Protein AF-A0A3P6S7G6-F1 (afdb_monomer)

Sequence (84 aa):
MKPTDTALARSYGLPKVHKPNVPLRLIVAIKGSPTYNLAKWMHSKLKFLQENSDASVRSASEFLTDLHGRRIQSDEMMVSFDVT

Radius of gyration: 18.67 Å; Cα contacts (8 Å, |Δi|>4): 63; chains: 1; bounding box: 42×40×47 Å

Secondary structure (DSSP, 8-state):
------SPPEEEEEE-TTSTT--EEEEEE-TTSTTHHHHHHHHHHHGGGTTT-TT--SSHHHHHHHHTT----TT---------

Nearest PDB structures (foldseek):
  1mhx-assembly1_A  TM=3.322E-01  e=7.149E+00  Finegoldia magna ATCC 29328
  7e1c-assembly1_A  TM=3.530E-01  e=7.636E+00  Spiroplasma eriocheiris
  7a01-assembly1_D3  TM=3.327E-01  e=9.302E+00  Oryctolagus cuniculus

Foldseek 3Di:
DDDWLPDDWDWDFDFPVVDPPRDTDIDTHSGSHNCNVVVVVVCVVCVVVVVPDPPDDPDPVRVCVVCVPDDADPPGDDDDPDDD

Organism: Dibothriocephalus latus (NCBI:txid60516)

Mean predicted aligned error: 6.47 Å

pLDDT: mean 90.32, std 6.32, range [60.97, 96.94]

Structure (mmCIF, N/CA/C/O backbone):
data_AF-A0A3P6S7G6-F1
#
_entry.id   AF-A0A3P6S7G6-F1
#
loop_
_atom_site.group_PDB
_atom_site.id
_atom_site.type_symbol
_atom_site.label_atom_id
_atom_site.label_alt_id
_atom_site.label_comp_id
_atom_site.label_asym_id
_atom_site.label_entity_id
_atom_site.label_seq_id
_atom_site.pdbx_PDB_ins_code
_atom_site.Cartn_x
_atom_site.Cartn_y
_atom_site.Cartn_z
_atom_site.occupancy
_atom_site.B_iso_or_equiv
_atom_site.auth_seq_id
_atom_site.auth_comp_id
_atom_site.auth_asym_id
_atom_site.auth_atom_id
_atom_site.pdbx_PDB_model_num
ATOM 1 N N . MET A 1 1 ? 16.205 14.938 -22.814 1.00 70.56 1 MET A N 1
ATOM 2 C CA . MET A 1 1 ? 15.961 14.296 -21.502 1.00 70.56 1 MET A CA 1
ATOM 3 C C . MET A 1 1 ? 15.925 12.787 -21.723 1.00 70.56 1 MET A C 1
ATOM 5 O O . MET A 1 1 ? 15.224 12.369 -22.634 1.00 70.56 1 MET A O 1
ATOM 9 N N . LYS A 1 2 ? 16.728 11.982 -21.010 1.00 80.06 2 LYS A N 1
ATOM 10 C CA . LYS A 1 2 ? 16.694 10.513 -21.162 1.00 80.06 2 LYS A CA 1
ATOM 11 C C . LYS A 1 2 ? 15.555 9.941 -20.303 1.00 80.06 2 LYS A C 1
ATOM 13 O O . LYS A 1 2 ? 15.436 10.382 -19.161 1.00 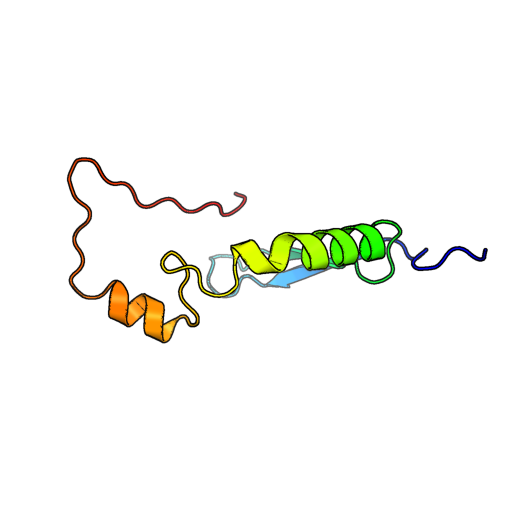80.06 2 LYS A O 1
ATOM 18 N N . PRO A 1 3 ? 14.740 9.000 -20.810 1.00 79.44 3 PRO A N 1
ATOM 19 C CA . PRO A 1 3 ? 13.743 8.320 -19.990 1.00 79.44 3 PRO A CA 1
ATOM 20 C C . PRO A 1 3 ? 14.424 7.571 -18.838 1.00 79.44 3 PRO A C 1
ATOM 22 O O . PRO A 1 3 ? 15.389 6.840 -19.063 1.00 79.44 3 PRO A O 1
ATOM 25 N N . THR A 1 4 ? 13.934 7.759 -17.615 1.00 86.81 4 THR A N 1
ATOM 26 C CA . THR A 1 4 ? 14.286 6.942 -16.445 1.00 86.81 4 THR A CA 1
ATOM 27 C C . THR A 1 4 ? 13.116 6.022 -16.109 1.00 86.81 4 THR A C 1
ATOM 29 O O . THR A 1 4 ? 12.002 6.256 -16.572 1.00 86.81 4 THR A O 1
ATOM 32 N N . ASP A 1 5 ? 13.363 4.977 -15.316 1.00 88.69 5 ASP A N 1
ATOM 33 C CA . ASP A 1 5 ? 12.319 4.054 -14.848 1.00 88.69 5 ASP A CA 1
ATOM 34 C C . ASP A 1 5 ? 11.548 3.386 -16.001 1.00 88.69 5 ASP A C 1
ATOM 36 O O . ASP A 1 5 ? 10.329 3.428 -16.091 1.00 88.69 5 ASP A O 1
ATOM 40 N N . THR A 1 6 ? 12.281 2.760 -16.920 1.00 89.31 6 THR A N 1
ATOM 41 C CA . THR A 1 6 ? 11.727 2.092 -18.109 1.00 89.31 6 THR A CA 1
ATOM 42 C C . THR A 1 6 ? 11.514 0.587 -17.933 1.00 89.31 6 THR A C 1
ATOM 44 O O . THR A 1 6 ? 11.115 -0.092 -18.878 1.00 89.31 6 THR A O 1
ATOM 47 N N . ALA A 1 7 ? 11.796 0.035 -16.751 1.00 91.38 7 ALA A N 1
ATOM 48 C CA . ALA A 1 7 ? 11.654 -1.392 -16.503 1.00 91.38 7 ALA A CA 1
ATOM 49 C C . ALA A 1 7 ? 10.175 -1.798 -16.480 1.00 91.38 7 ALA A C 1
ATOM 51 O O . ALA A 1 7 ? 9.312 -1.078 -15.988 1.00 91.38 7 ALA A O 1
ATOM 52 N N . LEU A 1 8 ? 9.863 -2.996 -16.962 1.00 91.56 8 LEU A N 1
ATOM 53 C CA . LEU A 1 8 ? 8.522 -3.542 -16.783 1.00 91.56 8 LEU A CA 1
ATOM 54 C C . LEU A 1 8 ? 8.258 -3.806 -15.294 1.00 91.56 8 LEU A C 1
ATOM 56 O O . LEU A 1 8 ? 9.148 -4.259 -14.564 1.00 91.56 8 LEU A O 1
ATOM 60 N N . ALA A 1 9 ? 7.026 -3.535 -14.855 1.00 91.75 9 ALA A N 1
ATOM 61 C CA . ALA A 1 9 ? 6.576 -3.937 -13.529 1.00 91.75 9 ALA A CA 1
ATOM 62 C C . ALA A 1 9 ? 6.678 -5.463 -13.402 1.00 91.75 9 ALA A C 1
ATOM 64 O O . ALA A 1 9 ? 6.351 -6.202 -14.333 1.00 91.75 9 ALA A O 1
ATOM 65 N N . ARG A 1 10 ? 7.152 -5.934 -12.250 1.00 92.56 10 ARG A N 1
ATOM 66 C CA . ARG A 1 10 ? 7.338 -7.366 -11.988 1.00 92.56 10 ARG A CA 1
ATOM 67 C C . ARG A 1 10 ? 6.258 -7.835 -11.040 1.00 92.56 10 ARG A C 1
ATOM 69 O O . ARG A 1 10 ? 6.018 -7.179 -10.031 1.00 92.56 10 ARG A O 1
ATOM 76 N N . SER A 1 11 ? 5.653 -8.977 -11.318 1.00 92.69 11 SER A N 1
ATOM 77 C CA . SER A 1 11 ? 4.767 -9.639 -10.371 1.00 92.69 11 SER A CA 1
ATOM 78 C C . SER A 1 11 ? 5.434 -10.879 -9.784 1.00 92.69 11 SER A C 1
ATOM 80 O O . SER A 1 11 ? 6.167 -11.590 -10.468 1.00 92.69 11 SER A O 1
ATOM 82 N N . TYR A 1 12 ? 5.212 -11.126 -8.497 1.00 94.50 12 TYR A N 1
ATOM 83 C CA . TYR A 1 12 ? 5.612 -12.368 -7.836 1.00 94.50 12 TYR A CA 1
ATOM 84 C C . TYR A 1 12 ? 4.617 -12.730 -6.735 1.00 94.50 12 TYR A C 1
ATOM 86 O O . TYR A 1 12 ? 3.917 -11.868 -6.205 1.00 94.50 12 TYR A O 1
ATOM 94 N N . GLY A 1 13 ? 4.523 -14.016 -6.409 1.00 95.38 13 GLY A N 1
ATOM 95 C CA . GLY A 1 13 ? 3.644 -14.512 -5.355 1.00 95.38 13 GLY A CA 1
ATOM 96 C C . GLY A 1 13 ? 4.394 -14.717 -4.044 1.00 95.38 13 GLY A C 1
ATOM 97 O O . GLY A 1 13 ? 5.434 -15.370 -4.033 1.00 95.38 13 GLY A O 1
ATOM 98 N N . LEU A 1 14 ? 3.851 -14.212 -2.936 1.00 96.06 14 LEU A N 1
ATOM 99 C CA . LEU A 1 14 ? 4.288 -14.581 -1.586 1.00 96.06 14 LEU A CA 1
ATOM 100 C C . LEU A 1 14 ? 3.285 -15.553 -0.945 1.00 96.06 14 LEU A C 1
ATOM 102 O O . LEU A 1 14 ? 2.092 -15.250 -0.950 1.00 96.06 14 LEU A O 1
ATOM 106 N N . PRO A 1 15 ? 3.713 -16.681 -0.356 1.00 96.06 15 PRO A N 1
ATOM 107 C CA . PRO A 1 15 ? 2.809 -17.613 0.319 1.00 96.06 15 PRO A CA 1
ATOM 108 C C . PRO A 1 15 ? 1.989 -16.949 1.441 1.00 96.06 15 PRO A C 1
ATOM 110 O O . PRO A 1 15 ? 2.543 -16.354 2.370 1.00 96.06 15 PRO A O 1
ATOM 113 N N . LYS A 1 16 ? 0.656 -17.075 1.408 1.00 94.25 16 LYS A N 1
ATOM 114 C CA . LYS A 1 16 ? -0.228 -16.704 2.527 1.00 94.25 16 LYS A CA 1
ATOM 115 C C . LYS A 1 16 ? -0.255 -17.850 3.552 1.00 94.25 16 LYS A C 1
ATOM 117 O O . LYS A 1 16 ? -1.245 -18.565 3.651 1.00 94.25 16 LYS A O 1
ATOM 122 N N . VAL A 1 17 ? 0.820 -18.005 4.335 1.00 96.31 17 VAL A N 1
ATOM 123 C CA . VAL A 1 17 ? 1.021 -19.118 5.305 1.00 96.31 17 VAL A CA 1
ATOM 124 C C . VAL A 1 17 ? -0.072 -19.273 6.373 1.00 96.31 17 VAL A C 1
ATOM 126 O O . VAL A 1 17 ? -0.187 -20.319 6.993 1.0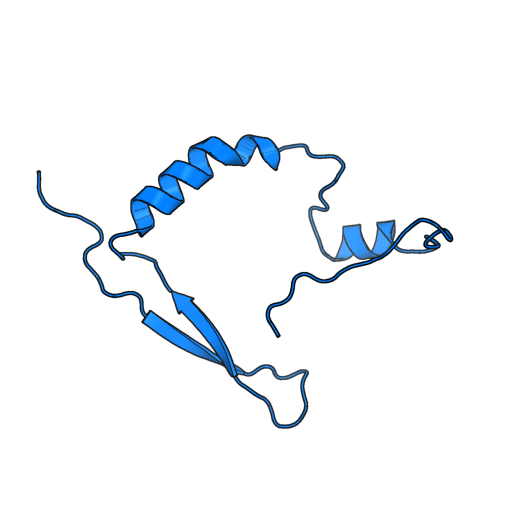0 96.31 17 VAL A O 1
ATOM 129 N N . HIS A 1 18 ? -0.889 -18.243 6.579 1.00 92.31 18 HIS A N 1
ATOM 130 C CA . HIS A 1 18 ? -1.995 -18.222 7.539 1.00 92.31 18 HIS A CA 1
ATOM 131 C C . HIS A 1 18 ? -3.346 -18.655 6.930 1.00 92.31 18 HIS A C 1
ATOM 133 O O . HIS A 1 18 ? -4.375 -18.537 7.593 1.00 92.31 18 HIS A O 1
ATOM 139 N N . LYS A 1 19 ? -3.392 -19.083 5.658 1.00 92.62 19 LYS A N 1
ATOM 140 C CA . LYS A 1 19 ? -4.614 -19.543 4.974 1.00 92.62 19 LYS A CA 1
ATOM 141 C C . LYS A 1 19 ? -4.496 -21.029 4.593 1.00 92.62 19 LYS A C 1
ATOM 143 O O . LYS A 1 19 ? -3.398 -21.468 4.241 1.00 92.62 19 LYS A O 1
ATOM 148 N N . PRO A 1 20 ? -5.605 -21.795 4.595 1.00 94.56 20 PRO A N 1
ATOM 149 C CA . PRO A 1 20 ? -5.620 -23.168 4.087 1.00 94.56 20 PRO A CA 1
ATOM 150 C C . PRO A 1 20 ? -5.109 -23.238 2.646 1.00 94.56 20 PRO A C 1
ATOM 152 O O . PRO A 1 20 ? -5.333 -22.308 1.873 1.00 94.56 20 PRO A O 1
ATOM 155 N N . ASN A 1 21 ? -4.436 -24.333 2.282 1.00 95.44 21 ASN A N 1
ATOM 156 C CA . ASN A 1 21 ? -3.849 -24.562 0.951 1.00 95.44 21 ASN A CA 1
ATOM 157 C C . ASN A 1 21 ? -2.781 -23.539 0.512 1.00 95.44 21 ASN A C 1
ATOM 159 O O . ASN A 1 21 ? -2.332 -23.584 -0.628 1.00 95.44 21 ASN A O 1
ATOM 163 N N . VAL A 1 22 ? -2.362 -22.637 1.409 1.00 95.56 22 VAL A N 1
ATOM 164 C CA . VAL A 1 22 ? -1.247 -21.691 1.234 1.00 95.56 22 VAL A CA 1
ATOM 165 C C . VAL A 1 22 ? -1.280 -20.950 -0.122 1.00 95.56 22 VAL A C 1
ATOM 167 O O . VAL A 1 22 ? -0.319 -21.000 -0.893 1.00 95.56 22 VAL A O 1
ATOM 170 N N . PRO A 1 23 ? -2.373 -20.234 -0.454 1.00 95.56 23 PRO A N 1
ATOM 171 C CA . PRO A 1 23 ? -2.462 -19.489 -1.706 1.00 95.56 23 PRO A CA 1
ATOM 172 C C . PRO A 1 23 ? -1.391 -18.394 -1.787 1.00 95.56 23 PRO A C 1
ATOM 174 O O . PRO A 1 23 ? -0.933 -17.866 -0.770 1.00 95.56 23 PRO A O 1
ATOM 177 N N . LEU A 1 24 ? -1.022 -17.991 -3.002 1.00 94.81 24 LEU A N 1
ATOM 178 C CA . LEU A 1 24 ? -0.086 -16.886 -3.215 1.00 94.81 24 LEU A CA 1
ATOM 179 C C . LEU A 1 24 ? -0.790 -15.524 -3.068 1.00 94.81 24 LEU A C 1
ATOM 181 O O . LEU A 1 24 ? -1.885 -15.299 -3.578 1.00 94.81 24 LEU A O 1
ATOM 185 N N . ARG A 1 25 ? -0.138 -14.578 -2.389 1.00 92.75 25 ARG A N 1
ATOM 186 C CA . ARG A 1 25 ? -0.429 -13.142 -2.447 1.00 92.75 25 ARG A CA 1
ATOM 187 C C . ARG A 1 25 ? 0.374 -12.553 -3.597 1.00 92.75 25 ARG A C 1
ATOM 189 O O . ARG A 1 25 ? 1.599 -12.493 -3.504 1.00 92.75 25 ARG A O 1
ATOM 196 N N . LEU A 1 26 ? -0.307 -12.124 -4.655 1.00 93.12 26 LEU A N 1
ATOM 197 C CA . LEU A 1 26 ? 0.329 -11.409 -5.755 1.00 93.12 26 LEU A CA 1
ATOM 198 C C . LEU A 1 26 ? 0.877 -10.068 -5.250 1.00 93.12 26 LEU A C 1
ATOM 200 O O . LEU A 1 26 ? 0.143 -9.272 -4.669 1.00 93.12 26 LEU A O 1
ATOM 204 N N . ILE A 1 27 ? 2.160 -9.824 -5.480 1.00 92.88 27 ILE A N 1
ATOM 205 C CA . ILE A 1 27 ? 2.829 -8.548 -5.248 1.00 92.88 27 ILE A CA 1
ATOM 206 C C . ILE A 1 27 ? 3.246 -8.000 -6.605 1.00 92.88 27 ILE A C 1
ATOM 208 O O . ILE A 1 27 ? 3.914 -8.694 -7.370 1.00 92.88 27 ILE A O 1
ATOM 212 N N . VAL A 1 28 ? 2.873 -6.754 -6.892 1.00 91.81 28 VAL A N 1
ATOM 213 C CA . VAL A 1 28 ? 3.311 -6.033 -8.091 1.00 91.81 28 VAL A CA 1
ATOM 214 C C . VAL A 1 28 ? 4.401 -5.042 -7.689 1.00 91.81 28 VAL A C 1
ATOM 216 O O . VAL A 1 28 ? 4.137 -3.998 -7.095 1.00 91.81 28 VAL A O 1
ATOM 219 N N . ALA A 1 29 ? 5.650 -5.368 -8.004 1.00 91.94 29 ALA A N 1
ATOM 220 C CA . ALA A 1 29 ? 6.786 -4.479 -7.827 1.00 91.94 29 ALA A CA 1
ATOM 221 C C . ALA A 1 29 ? 6.872 -3.495 -8.999 1.00 91.94 29 ALA A C 1
ATOM 223 O O . ALA A 1 29 ? 7.296 -3.837 -10.104 1.00 91.94 29 ALA A O 1
ATOM 224 N N . ILE A 1 30 ? 6.495 -2.247 -8.724 1.00 91.94 30 ILE A N 1
ATOM 225 C CA . ILE A 1 30 ? 6.487 -1.138 -9.691 1.00 91.94 30 ILE A CA 1
ATOM 226 C C . ILE A 1 30 ? 7.775 -0.303 -9.680 1.00 91.94 30 ILE A C 1
ATOM 228 O O . ILE A 1 30 ? 7.877 0.687 -10.402 1.00 91.94 30 ILE A O 1
ATOM 232 N N . LYS A 1 31 ? 8.762 -0.650 -8.846 1.00 91.31 31 LYS A N 1
ATOM 233 C CA . LYS A 1 31 ? 10.022 0.101 -8.760 1.00 91.31 31 LYS A CA 1
ATOM 234 C C . LYS A 1 31 ? 10.758 0.046 -10.098 1.00 91.31 31 LYS A C 1
ATOM 236 O O . LYS A 1 31 ? 10.957 -1.036 -10.644 1.00 91.31 31 LYS A O 1
ATOM 241 N N . GLY A 1 32 ? 11.189 1.204 -10.590 1.00 91.00 32 GLY A N 1
ATOM 242 C CA . GLY A 1 32 ? 11.850 1.295 -11.887 1.00 91.00 32 GLY A CA 1
ATOM 243 C C . GLY A 1 32 ? 10.900 1.218 -13.080 1.00 91.00 32 GLY A C 1
ATOM 244 O O . GLY A 1 32 ? 11.402 1.153 -14.194 1.00 91.00 32 GLY A O 1
ATOM 245 N N . SER A 1 33 ? 9.577 1.200 -12.864 1.00 93.75 33 SER A N 1
ATOM 246 C CA . SER A 1 33 ? 8.582 1.201 -13.942 1.00 93.75 33 SER A CA 1
ATOM 247 C C . SER A 1 33 ? 8.153 2.603 -14.369 1.00 93.75 33 SER A C 1
ATOM 249 O O . SER A 1 33 ? 8.315 3.535 -13.577 1.00 93.75 33 SER A O 1
ATOM 251 N N . PRO A 1 34 ? 7.548 2.774 -15.565 1.00 93.19 34 PRO A N 1
ATOM 252 C CA . PRO A 1 34 ? 7.237 4.103 -16.100 1.00 93.19 34 PRO A CA 1
ATOM 253 C C . PRO A 1 34 ? 6.368 4.973 -15.184 1.00 93.19 34 PRO A C 1
ATOM 255 O O . PRO A 1 34 ? 6.422 6.199 -15.249 1.00 93.19 34 PRO A O 1
ATOM 258 N N . THR A 1 35 ? 5.587 4.358 -14.292 1.00 92.31 35 THR A N 1
ATOM 259 C CA . THR A 1 35 ? 4.718 5.055 -13.334 1.00 92.31 35 THR A CA 1
ATOM 260 C C . THR A 1 35 ? 5.383 5.333 -11.984 1.00 92.31 35 THR A C 1
ATOM 262 O O . THR A 1 35 ? 4.814 6.055 -11.165 1.00 92.31 35 THR A O 1
ATOM 265 N N . TYR A 1 36 ? 6.589 4.815 -11.731 1.00 92.81 36 TYR A N 1
ATOM 266 C CA . TYR A 1 36 ? 7.249 4.894 -10.426 1.00 92.81 36 TYR A CA 1
ATOM 267 C C . TYR A 1 36 ? 7.495 6.335 -9.969 1.00 92.81 36 TYR A C 1
ATOM 269 O O . TYR A 1 36 ? 7.146 6.699 -8.845 1.00 92.81 36 TYR A O 1
ATOM 277 N N . ASN A 1 37 ? 8.045 7.179 -10.845 1.00 93.25 37 ASN A N 1
ATOM 278 C CA . ASN A 1 37 ? 8.313 8.577 -10.501 1.00 93.25 37 ASN A CA 1
ATOM 279 C C . ASN A 1 37 ? 7.036 9.383 -10.293 1.00 93.25 37 ASN A C 1
ATOM 281 O O . ASN A 1 37 ? 6.995 10.224 -9.397 1.00 93.25 37 ASN A O 1
ATOM 285 N N . LEU A 1 38 ? 5.990 9.101 -11.073 1.00 93.31 38 LEU A N 1
ATOM 286 C CA . LEU A 1 38 ? 4.685 9.721 -10.879 1.00 93.31 38 LEU A CA 1
ATOM 287 C C . LEU A 1 38 ? 4.111 9.341 -9.511 1.00 93.31 38 LEU A C 1
ATOM 289 O O . LEU A 1 38 ? 3.731 10.224 -8.747 1.00 93.31 38 LEU A O 1
ATOM 293 N N . ALA A 1 39 ? 4.132 8.053 -9.157 1.00 93.88 39 ALA A N 1
ATOM 294 C CA . ALA A 1 39 ? 3.681 7.582 -7.850 1.00 93.88 39 ALA A CA 1
ATOM 295 C C . ALA A 1 39 ? 4.483 8.221 -6.701 1.00 93.88 39 ALA A C 1
ATOM 297 O O . ALA A 1 39 ? 3.901 8.694 -5.725 1.00 93.88 39 ALA A O 1
ATOM 298 N N . LYS A 1 40 ? 5.815 8.311 -6.833 1.00 93.88 40 LYS A N 1
ATOM 299 C CA . LYS A 1 40 ? 6.684 8.973 -5.845 1.00 93.88 40 LYS A CA 1
ATOM 300 C C . LYS A 1 40 ? 6.370 10.466 -5.715 1.00 93.88 40 LYS A C 1
ATOM 302 O O . LYS A 1 40 ? 6.331 10.989 -4.601 1.00 93.88 40 LYS A O 1
ATOM 307 N N . TRP A 1 41 ? 6.130 11.147 -6.834 1.00 95.25 41 TRP A N 1
ATOM 308 C CA . TRP A 1 41 ? 5.733 12.551 -6.838 1.00 95.25 41 TRP A CA 1
ATOM 309 C C . TRP A 1 41 ? 4.376 12.740 -6.152 1.00 95.25 41 TRP A C 1
ATOM 311 O O . TRP A 1 41 ? 4.285 13.559 -5.239 1.00 95.25 41 TRP A O 1
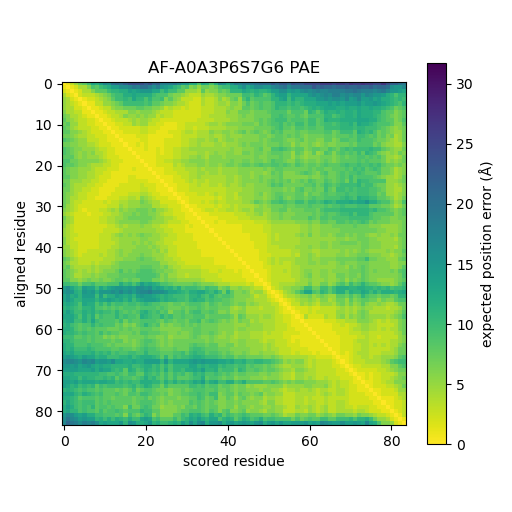ATOM 321 N N . MET A 1 42 ? 3.364 11.936 -6.492 1.00 96.25 42 MET A N 1
ATOM 322 C CA . MET A 1 42 ? 2.046 11.986 -5.844 1.00 96.25 42 MET A CA 1
ATOM 323 C C . MET A 1 42 ? 2.154 11.742 -4.338 1.00 96.25 42 MET A C 1
ATOM 325 O O . MET A 1 42 ? 1.619 12.522 -3.555 1.00 96.25 42 MET A O 1
ATOM 329 N N . HIS A 1 43 ? 2.916 10.730 -3.915 1.00 93.56 43 HIS A N 1
ATOM 330 C CA . HIS A 1 43 ? 3.176 10.482 -2.498 1.00 93.56 43 HIS A CA 1
ATOM 331 C C . HIS A 1 43 ? 3.805 11.706 -1.817 1.00 93.56 43 HIS A C 1
ATOM 333 O O . HIS A 1 43 ? 3.334 12.126 -0.765 1.00 93.56 43 HIS A O 1
ATOM 339 N N . SER A 1 44 ? 4.800 12.349 -2.441 1.00 95.19 44 SER A N 1
ATOM 340 C CA . SER A 1 44 ? 5.417 13.562 -1.883 1.00 95.19 44 SER A CA 1
ATOM 341 C C . SER A 1 44 ? 4.424 14.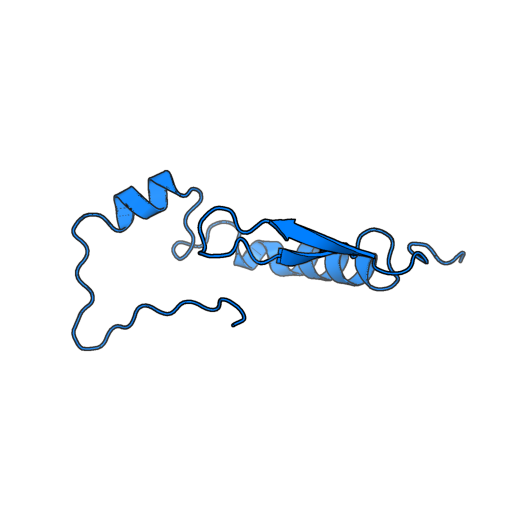715 -1.695 1.00 95.19 44 SER A C 1
ATOM 343 O O . SER A 1 44 ? 4.585 15.510 -0.770 1.00 95.19 44 SER A O 1
ATOM 345 N N . LYS A 1 45 ? 3.397 14.794 -2.552 1.00 96.25 45 LYS A N 1
ATOM 346 C CA . LYS A 1 45 ? 2.340 15.808 -2.479 1.00 96.25 45 LYS A CA 1
ATOM 347 C C . LYS A 1 45 ? 1.256 15.469 -1.471 1.00 96.25 45 LYS A C 1
ATOM 349 O O . LYS A 1 45 ? 0.672 16.395 -0.936 1.00 96.25 45 LYS A O 1
ATOM 354 N N . LEU A 1 46 ? 0.999 14.189 -1.211 1.00 93.31 46 LEU A N 1
ATOM 355 C CA . LEU A 1 46 ? -0.113 13.735 -0.372 1.00 93.31 46 LEU A CA 1
ATOM 356 C C . LEU A 1 46 ? 0.313 13.270 1.024 1.00 93.31 46 LEU A C 1
ATOM 358 O O . LEU A 1 46 ? -0.549 13.092 1.876 1.00 93.31 46 LEU A O 1
ATOM 362 N N . LYS A 1 47 ? 1.615 13.099 1.295 1.00 91.19 47 LYS A N 1
ATOM 363 C CA . LYS A 1 47 ? 2.113 12.592 2.589 1.00 91.19 47 LYS A CA 1
ATOM 364 C C . LYS A 1 47 ? 1.608 13.384 3.802 1.00 91.19 47 LYS A C 1
ATOM 366 O O . LYS A 1 47 ? 1.381 12.797 4.852 1.00 91.19 47 LYS A O 1
ATOM 371 N N . PHE A 1 48 ? 1.361 14.687 3.642 1.00 89.94 48 PHE A N 1
ATOM 372 C CA . PHE A 1 48 ? 0.842 15.545 4.711 1.00 89.94 48 PHE A CA 1
ATOM 373 C C . PHE A 1 48 ? -0.560 15.138 5.192 1.00 89.94 48 PHE A C 1
ATOM 375 O O . PHE A 1 48 ? -0.928 15.473 6.308 1.00 89.94 48 PHE A O 1
ATOM 382 N N . LEU A 1 49 ? -1.340 14.416 4.375 1.00 89.06 49 LEU A N 1
ATOM 383 C CA . LEU A 1 49 ? -2.651 13.893 4.775 1.00 89.06 49 LEU A CA 1
ATOM 384 C C . LEU A 1 49 ? -2.532 12.768 5.812 1.00 89.06 49 LEU A C 1
ATOM 386 O O . LEU A 1 49 ? -3.482 12.493 6.536 1.00 89.06 49 LEU A O 1
ATOM 390 N N . GLN A 1 50 ? -1.376 12.104 5.856 1.00 84.94 50 GLN A N 1
ATOM 391 C CA . GLN A 1 50 ? -1.085 11.026 6.795 1.00 84.94 50 GLN A CA 1
ATOM 392 C C . GLN A 1 50 ? -0.269 11.524 7.997 1.00 84.94 50 GLN A C 1
ATOM 394 O O . GLN A 1 50 ? -0.451 11.038 9.112 1.00 84.94 50 GLN A O 1
ATOM 399 N N . GLU A 1 51 ? 0.637 12.484 7.787 1.00 81.94 51 GLU A N 1
ATOM 400 C CA . GLU A 1 51 ? 1.461 13.067 8.850 1.00 81.94 51 GLU A CA 1
ATOM 401 C C . GLU A 1 51 ? 0.568 13.785 9.889 1.00 81.94 51 GLU A C 1
ATOM 403 O O . GLU A 1 51 ? -0.048 14.802 9.591 1.00 81.94 51 GLU A O 1
ATOM 408 N N . ASN A 1 52 ? 0.531 13.264 11.125 1.00 74.75 52 ASN A N 1
ATOM 409 C CA . ASN A 1 52 ? -0.249 13.775 12.271 1.00 74.75 52 ASN A CA 1
ATOM 410 C C . ASN A 1 52 ? -1.775 13.603 12.184 1.00 74.75 52 ASN A C 1
ATOM 412 O O . ASN A 1 52 ? -2.511 14.353 12.818 1.00 74.75 52 ASN A O 1
ATOM 416 N N . SER A 1 53 ? -2.265 12.618 11.428 1.00 82.56 53 SER A N 1
ATOM 417 C CA . SER A 1 53 ? -3.688 12.277 11.478 1.00 82.56 53 SER A CA 1
ATOM 418 C C . SER A 1 53 ? -4.028 11.521 12.766 1.00 82.56 53 SER A C 1
ATOM 420 O O . SER A 1 53 ? -3.513 10.422 12.985 1.00 82.56 53 SER A O 1
ATOM 422 N N . ASP A 1 54 ? -4.963 12.059 13.554 1.00 84.25 54 ASP A N 1
ATOM 423 C CA . ASP A 1 54 ? -5.561 11.375 14.715 1.00 84.25 54 ASP A CA 1
ATOM 424 C C . ASP A 1 54 ? -6.372 10.127 14.316 1.00 84.25 54 ASP A C 1
ATOM 426 O O . ASP A 1 54 ? -6.704 9.293 15.153 1.00 84.25 54 ASP A O 1
ATOM 430 N N . ALA A 1 55 ? -6.682 9.973 13.023 1.00 85.69 55 ALA A N 1
ATOM 431 C CA . ALA A 1 55 ? -7.359 8.803 12.468 1.00 85.69 55 ALA A CA 1
ATOM 432 C C . ALA A 1 55 ? -6.383 7.692 12.032 1.00 85.69 55 ALA A C 1
ATOM 434 O O . ALA A 1 55 ? -6.796 6.721 11.394 1.00 85.69 55 ALA A O 1
ATOM 435 N N . SER A 1 56 ? -5.086 7.830 12.331 1.00 86.75 56 SER A N 1
ATOM 436 C CA . SER A 1 56 ? -4.051 6.858 11.973 1.00 86.75 56 SER A CA 1
ATOM 437 C C . SER A 1 56 ? -3.328 6.317 13.206 1.00 86.75 56 SER A C 1
ATOM 439 O O . SER A 1 56 ? -3.009 7.055 14.130 1.00 86.75 56 SER A O 1
ATOM 441 N N . VAL A 1 57 ? -3.030 5.019 13.188 1.00 89.06 57 VAL A N 1
ATOM 442 C CA . VAL A 1 57 ? -2.229 4.323 14.206 1.00 89.06 57 VAL A CA 1
AT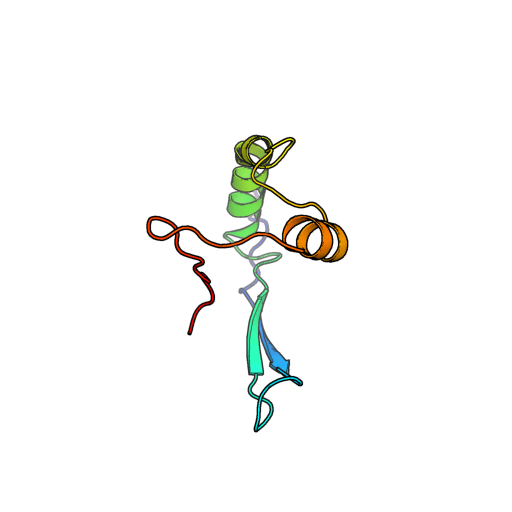OM 443 C C . VAL A 1 57 ? -0.836 4.042 13.650 1.00 89.06 57 VAL A C 1
ATOM 445 O O . VAL A 1 57 ? -0.687 3.706 12.470 1.00 89.06 57 VAL A O 1
ATOM 448 N N . ARG A 1 58 ? 0.211 4.176 14.469 1.00 87.62 58 ARG A N 1
ATOM 449 C CA . ARG A 1 58 ? 1.609 4.056 14.008 1.00 87.62 58 ARG A CA 1
ATOM 450 C C . ARG A 1 58 ? 2.114 2.621 14.028 1.00 87.62 58 ARG A C 1
ATOM 452 O O . ARG A 1 58 ? 3.102 2.306 13.364 1.00 87.62 58 ARG A O 1
ATOM 459 N N . SER A 1 59 ? 1.470 1.750 14.800 1.00 90.25 59 SER A N 1
ATOM 460 C CA . SER A 1 59 ? 1.875 0.354 14.944 1.00 90.25 59 SER A CA 1
ATOM 461 C C . SER A 1 59 ? 0.695 -0.578 15.203 1.00 90.25 59 SER A C 1
ATOM 463 O O . SER A 1 59 ? -0.362 -0.161 15.671 1.00 90.25 59 SER A O 1
ATOM 465 N N . ALA A 1 60 ? 0.910 -1.871 14.954 1.00 92.00 60 ALA A N 1
ATOM 466 C CA . ALA A 1 60 ? -0.063 -2.904 15.298 1.00 92.00 60 ALA A CA 1
ATOM 467 C C . ALA A 1 60 ? -0.307 -2.992 16.817 1.00 92.00 60 ALA A C 1
ATOM 469 O O . ALA A 1 60 ? -1.429 -3.248 17.236 1.00 92.00 60 ALA A O 1
ATOM 470 N N . SER A 1 61 ? 0.713 -2.755 17.647 1.00 94.19 61 SER A N 1
ATOM 471 C CA . SER A 1 61 ? 0.573 -2.791 19.110 1.00 94.19 61 SER A CA 1
ATOM 472 C C . SER A 1 61 ? -0.286 -1.641 19.642 1.00 94.19 61 SER A C 1
ATOM 474 O O . SER A 1 61 ? -1.135 -1.856 20.505 1.00 94.19 61 SER A O 1
ATOM 476 N N . GLU A 1 62 ? -0.091 -0.434 19.107 1.00 91.88 62 GLU A N 1
ATOM 477 C CA . GLU A 1 62 ? -0.922 0.740 19.413 1.00 91.88 62 GLU A CA 1
ATOM 478 C C . GLU A 1 62 ? -2.367 0.492 18.975 1.00 91.88 62 GLU A C 1
ATOM 480 O O . GLU A 1 62 ? -3.276 0.618 19.784 1.00 91.88 62 GLU A O 1
ATOM 485 N N . PHE A 1 63 ? -2.564 -0.022 17.757 1.00 91.06 63 PHE A N 1
ATOM 486 C CA . PHE A 1 63 ? -3.886 -0.405 17.264 1.00 91.06 63 PHE A CA 1
ATOM 487 C C . PHE A 1 63 ? -4.610 -1.399 18.184 1.00 91.06 63 PHE A C 1
ATOM 489 O O . PHE A 1 63 ? -5.786 -1.218 18.489 1.00 91.06 63 PHE A O 1
ATOM 496 N N . LEU A 1 64 ? -3.919 -2.448 18.648 1.00 92.44 64 LEU A N 1
ATOM 497 C CA . LEU A 1 64 ? -4.499 -3.425 19.575 1.00 92.44 64 LEU A CA 1
ATOM 498 C C . LEU A 1 64 ? -4.847 -2.800 20.930 1.00 92.44 64 LEU A C 1
ATOM 500 O O . LEU A 1 64 ? -5.868 -3.157 21.514 1.00 92.44 64 LEU A O 1
ATOM 504 N N . THR A 1 65 ? -4.014 -1.876 21.413 1.00 92.88 65 THR A N 1
ATOM 505 C CA . THR A 1 65 ? -4.258 -1.141 22.662 1.00 92.88 65 THR A CA 1
ATOM 506 C C . THR A 1 65 ? -5.488 -0.247 22.528 1.00 92.88 65 THR A C 1
ATOM 508 O O . THR A 1 65 ? -6.363 -0.287 23.388 1.00 92.88 65 THR A O 1
ATOM 511 N N . ASP A 1 66 ? -5.606 0.481 21.417 1.00 88.44 66 ASP A N 1
ATOM 512 C CA . ASP A 1 66 ? -6.738 1.367 21.140 1.00 88.44 66 ASP A CA 1
ATOM 513 C C . ASP A 1 66 ? -8.044 0.606 20.940 1.00 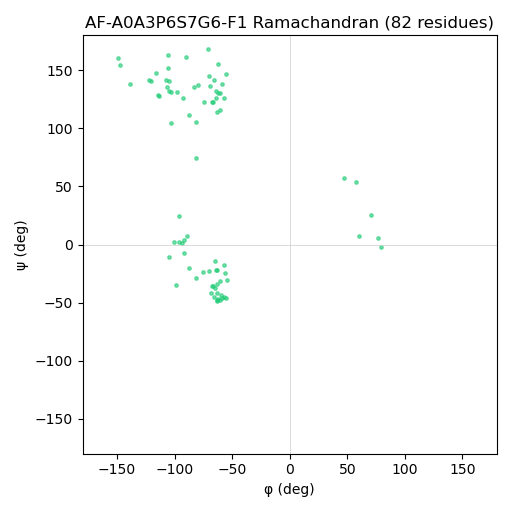88.44 66 ASP A C 1
ATOM 515 O O . ASP A 1 66 ? -9.108 1.096 21.317 1.00 88.44 66 ASP A O 1
ATOM 519 N N . LEU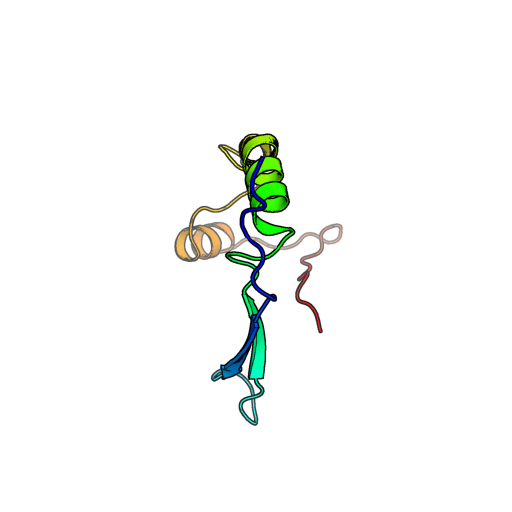 A 1 67 ? -7.979 -0.580 20.331 1.00 90.31 67 LEU A N 1
ATOM 520 C CA . LEU A 1 67 ? -9.138 -1.436 20.101 1.00 90.31 67 LEU A CA 1
ATOM 521 C C . LEU A 1 67 ? -9.597 -2.142 21.385 1.00 90.31 67 LEU A C 1
ATOM 523 O O . LEU A 1 67 ? -10.762 -2.531 21.496 1.00 90.31 67 LEU A O 1
ATOM 527 N N . HIS A 1 68 ? -8.705 -2.313 22.364 1.00 92.88 68 HIS A N 1
ATOM 528 C CA . HIS A 1 68 ? -9.005 -3.043 23.586 1.00 92.88 68 HIS A CA 1
ATOM 529 C C . HIS A 1 68 ? -10.153 -2.382 24.364 1.00 92.88 68 HIS A C 1
ATOM 531 O O . HIS A 1 68 ? -10.050 -1.262 24.855 1.00 92.88 68 HIS A O 1
ATOM 537 N N . GLY A 1 69 ? -11.270 -3.099 24.500 1.00 85.31 69 GLY A N 1
ATOM 538 C CA . GLY A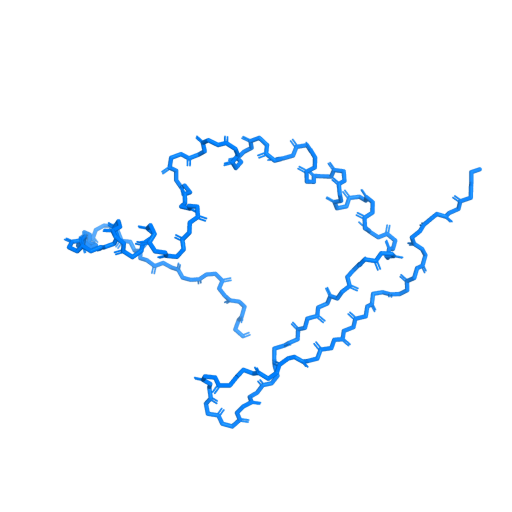 1 69 ? -12.456 -2.611 25.208 1.00 85.31 69 GLY A CA 1
ATOM 539 C C . GLY A 1 69 ? -13.346 -1.653 24.406 1.00 85.31 69 GLY A C 1
ATOM 540 O O . GLY A 1 69 ? -14.413 -1.290 24.907 1.00 85.31 69 GLY A O 1
ATOM 541 N N . ARG A 1 70 ? -12.986 -1.287 23.164 1.00 90.06 70 ARG A N 1
ATOM 542 C CA . ARG A 1 70 ? -13.897 -0.548 22.277 1.00 90.06 70 ARG A CA 1
ATOM 543 C C . ARG A 1 70 ? -15.052 -1.442 21.837 1.00 90.06 70 ARG A C 1
ATOM 545 O O . ARG A 1 70 ? -14.863 -2.597 21.459 1.00 90.06 70 ARG A O 1
ATOM 552 N N . ARG A 1 71 ? -16.263 -0.886 21.866 1.00 91.44 71 ARG A N 1
ATOM 553 C CA . ARG A 1 71 ? -17.473 -1.506 21.318 1.00 91.44 71 ARG A CA 1
ATOM 554 C C . ARG A 1 71 ? -17.955 -0.673 20.142 1.00 91.44 71 ARG A C 1
ATOM 556 O O . ARG A 1 71 ? -18.122 0.532 20.295 1.00 91.44 71 ARG A O 1
ATOM 563 N N . ILE A 1 72 ? -18.176 -1.341 19.015 1.00 91.94 72 ILE A N 1
ATOM 564 C CA . ILE A 1 72 ? -18.791 -0.755 17.824 1.00 91.94 72 ILE A CA 1
ATOM 565 C C . ILE A 1 72 ? -20.250 -0.445 18.172 1.00 91.94 72 ILE A C 1
ATOM 567 O O . ILE A 1 72 ? -20.968 -1.343 18.630 1.00 91.94 72 ILE A O 1
ATOM 571 N N . GLN A 1 73 ? -20.659 0.814 18.030 1.00 95.12 73 GLN A N 1
ATOM 572 C CA . GLN A 1 73 ? -22.043 1.235 18.267 1.00 95.12 73 GLN A CA 1
ATOM 573 C C . GLN A 1 73 ? -22.983 0.725 17.163 1.00 95.12 73 GLN A C 1
ATOM 575 O O . GLN A 1 73 ? -22.545 0.235 16.125 1.00 95.12 73 GLN A O 1
ATOM 580 N N . SER A 1 74 ? -24.299 0.823 17.375 1.00 95.69 74 SER A N 1
ATOM 581 C CA . SER A 1 74 ? -25.301 0.336 16.410 1.00 95.69 74 SER A CA 1
ATOM 582 C C . SER A 1 74 ? -25.283 1.064 15.062 1.00 95.69 74 SER A C 1
ATOM 584 O O . SER A 1 74 ? -25.791 0.531 14.079 1.00 95.69 74 SER A O 1
ATOM 586 N N . ASP A 1 75 ? -24.738 2.277 15.026 1.00 96.94 75 ASP A N 1
ATOM 587 C CA . ASP A 1 75 ? -24.574 3.131 13.848 1.00 96.94 75 ASP A CA 1
ATOM 588 C C . ASP A 1 75 ? -23.146 3.101 13.271 1.00 96.94 75 ASP A C 1
ATOM 590 O O . ASP A 1 75 ? -22.866 3.765 12.273 1.00 96.94 75 ASP A O 1
ATOM 594 N N . GLU A 1 76 ? -22.249 2.303 13.856 1.00 94.06 76 GLU A N 1
ATOM 595 C CA . GLU A 1 76 ? -20.867 2.147 13.410 1.00 94.06 76 GLU A CA 1
ATOM 596 C C . GLU A 1 76 ? -20.650 0.799 12.707 1.00 94.06 76 GLU A C 1
ATOM 598 O O . GLU A 1 76 ? -21.288 -0.212 13.004 1.00 94.06 76 GLU A O 1
ATOM 603 N N . MET A 1 77 ? -19.689 0.755 11.780 1.00 93.56 77 MET A N 1
ATOM 604 C CA . MET A 1 77 ? -19.273 -0.482 11.118 1.00 93.56 77 MET A CA 1
ATOM 605 C C . MET A 1 77 ? -17.755 -0.532 10.964 1.00 93.56 77 MET A C 1
ATOM 607 O O . MET A 1 77 ? -17.118 0.443 10.572 1.00 93.56 77 MET A O 1
ATOM 611 N N . MET A 1 78 ? -17.181 -1.709 11.213 1.00 91.00 78 MET A N 1
ATOM 612 C CA . MET A 1 78 ? -15.797 -2.012 10.862 1.00 91.00 78 MET A CA 1
ATOM 613 C C . MET A 1 78 ? -15.749 -2.656 9.476 1.00 91.00 78 MET A C 1
ATOM 615 O O . MET A 1 78 ? -16.413 -3.661 9.225 1.00 91.00 78 MET A O 1
ATOM 619 N N . VAL A 1 79 ? -14.942 -2.087 8.583 1.00 91.81 79 VAL A N 1
ATOM 620 C CA . VAL A 1 79 ? -14.781 -2.553 7.201 1.00 91.81 79 VAL A CA 1
ATOM 621 C C . VAL A 1 79 ? -13.319 -2.883 6.915 1.00 91.81 79 VAL A C 1
ATOM 623 O O . VAL A 1 79 ? -12.419 -2.175 7.365 1.00 91.81 79 VAL A O 1
ATOM 626 N N . SER A 1 80 ? -13.079 -3.956 6.156 1.00 89.00 80 SER A N 1
ATOM 627 C CA . SER A 1 80 ? -11.772 -4.227 5.550 1.00 89.00 80 SER A CA 1
ATOM 628 C C . SER A 1 80 ? -11.837 -3.917 4.059 1.00 89.00 80 SER A C 1
ATOM 630 O O . SER A 1 80 ? -12.752 -4.364 3.371 1.00 89.00 80 SER A O 1
ATOM 632 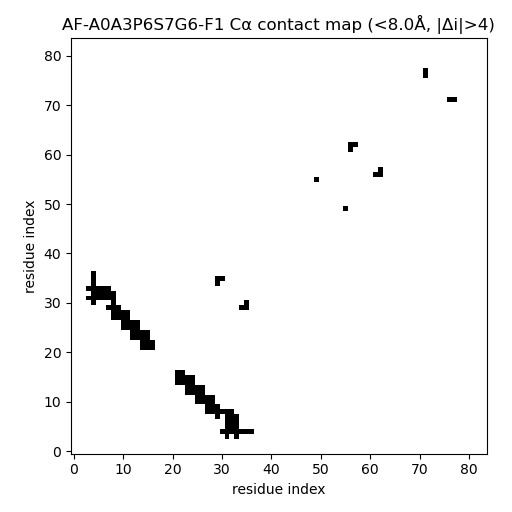N N . PHE A 1 81 ? -10.847 -3.175 3.563 1.00 86.56 81 PHE A N 1
ATOM 633 C CA . PHE A 1 81 ? -10.677 -2.857 2.142 1.00 86.56 81 PHE A CA 1
ATOM 634 C C . PHE A 1 81 ? -9.693 -3.812 1.445 1.00 86.56 81 PHE A C 1
ATOM 636 O O . PHE A 1 81 ? -9.065 -3.454 0.447 1.00 86.56 81 PHE A O 1
ATOM 643 N N . ASP A 1 82 ? -9.528 -5.024 1.977 1.00 80.44 82 ASP A N 1
ATOM 644 C CA . ASP A 1 82 ? -8.730 -6.063 1.332 1.00 80.44 82 ASP A CA 1
ATOM 645 C C . ASP A 1 82 ? -9.353 -6.478 -0.011 1.00 80.44 82 ASP A C 1
ATOM 647 O O . ASP A 1 82 ? -10.541 -6.789 -0.105 1.00 80.44 82 ASP A O 1
ATOM 651 N N . VAL A 1 83 ? -8.527 -6.538 -1.059 1.00 67.38 83 VAL A N 1
ATOM 652 C CA . VAL A 1 83 ? -8.932 -7.083 -2.363 1.00 67.38 83 VAL A CA 1
ATOM 653 C C . VAL A 1 83 ? -9.187 -8.587 -2.211 1.00 67.38 83 VAL A C 1
ATOM 655 O O . VAL A 1 83 ? -8.298 -9.317 -1.754 1.00 67.38 83 VAL A O 1
ATOM 658 N N . THR A 1 84 ? -10.401 -9.027 -2.558 1.00 60.97 84 THR A N 1
ATOM 659 C CA . THR A 1 84 ? -10.857 -10.424 -2.439 1.00 60.97 84 THR A CA 1
ATOM 660 C C . THR A 1 84 ? -10.431 -11.269 -3.631 1.00 60.97 84 THR A C 1
ATOM 662 O O . THR A 1 84 ? -10.504 -10.758 -4.770 1.00 60.97 84 THR A O 1
#

Solvent-accessible surface area (backbone atoms only — not comparable to full-atom values): 5550 Å² total; per-residue (Å²): 134,82,91,70,36,79,44,77,64,44,75,50,68,46,72,36,80,92,44,84,92,45,48,65,46,79,41,75,47,44,76,45,9,76,58,34,64,58,53,54,50,51,46,71,72,49,48,69,74,61,62,87,38,90,90,60,70,96,43,71,69,56,43,53,57,69,51,59,88,64,74,83,51,97,91,54,82,91,82,81,90,73,89,128